Protein AF-A0A958YA36-F1 (afdb_monomer_lite)

Foldseek 3Di:
DDDQADKAWDKDFDQAQDWDKDKDADPDDDDDVRVPFFKWKQFPVVRDIDRRVVHIDMDIDGGDIDRHGIIIGRDDPPDPPPPPPDPPPDDD

pLDDT: mean 88.03, std 17.24, range [41.06, 98.56]

Structure (mmCIF, N/CA/C/O backbone):
data_AF-A0A958YA36-F1
#
_entry.id   AF-A0A958YA36-F1
#
loop_
_atom_site.group_PDB
_atom_site.id
_atom_site.type_symbol
_atom_site.label_atom_id
_atom_site.label_alt_id
_atom_site.label_comp_id
_atom_site.label_asym_id
_atom_site.label_entity_id
_atom_site.label_seq_id
_atom_site.pdbx_PDB_ins_code
_atom_site.Cartn_x
_atom_site.Cartn_y
_atom_site.Cartn_z
_atom_site.occupancy
_atom_site.B_iso_or_equiv
_atom_site.auth_seq_id
_atom_site.auth_comp_id
_atom_site.auth_asym_id
_atom_site.auth_atom_id
_atom_site.pdbx_PDB_model_num
ATOM 1 N N . SER A 1 1 ? -19.314 7.040 2.444 1.00 80.88 1 SER A N 1
ATOM 2 C CA . SER A 1 1 ? -18.561 6.738 3.675 1.00 80.88 1 SER A CA 1
ATOM 3 C C . SER A 1 1 ? -17.925 5.384 3.491 1.00 80.88 1 SER A C 1
ATOM 5 O O . SER A 1 1 ? -18.595 4.529 2.924 1.00 80.88 1 SER A O 1
ATOM 7 N N . LEU A 1 2 ? -16.682 5.204 3.932 1.00 90.38 2 LEU A N 1
ATOM 8 C CA . LEU A 1 2 ? -16.039 3.889 3.947 1.00 90.38 2 LEU A CA 1
ATOM 9 C C . LEU A 1 2 ? -16.678 2.996 5.021 1.00 90.38 2 LEU A C 1
ATOM 11 O O . LEU A 1 2 ? -17.286 3.502 5.972 1.00 90.38 2 LEU A O 1
ATOM 15 N N . ASN A 1 3 ? -16.555 1.685 4.837 1.00 92.94 3 ASN A N 1
ATOM 16 C CA . ASN A 1 3 ? -16.955 0.652 5.788 1.00 92.94 3 ASN A CA 1
ATOM 17 C C . ASN A 1 3 ? -15.945 -0.515 5.737 1.00 92.94 3 ASN A C 1
ATOM 19 O O . ASN A 1 3 ? -15.039 -0.514 4.905 1.00 92.94 3 ASN A O 1
ATOM 23 N N . LEU A 1 4 ? -16.079 -1.487 6.643 1.00 93.62 4 LEU A N 1
ATOM 24 C CA . LEU A 1 4 ? -15.120 -2.589 6.783 1.00 93.62 4 LEU A CA 1
ATOM 25 C C . LEU A 1 4 ? -15.110 -3.573 5.601 1.00 93.62 4 LEU A C 1
ATOM 27 O O . LEU A 1 4 ? -14.101 -4.244 5.393 1.00 93.62 4 LEU A O 1
ATOM 31 N N . ASP A 1 5 ? -16.195 -3.660 4.834 1.00 93.31 5 ASP A N 1
ATOM 32 C CA . ASP A 1 5 ? -16.324 -4.545 3.668 1.00 93.31 5 ASP A CA 1
ATOM 33 C C . ASP A 1 5 ? -15.851 -3.870 2.367 1.00 93.31 5 ASP A C 1
ATOM 35 O O . ASP A 1 5 ? -15.885 -4.474 1.295 1.00 93.31 5 ASP A O 1
ATOM 39 N N . GLU A 1 6 ? -15.415 -2.609 2.444 1.00 94.81 6 GLU A N 1
ATOM 40 C CA . GLU A 1 6 ? -14.933 -1.866 1.287 1.00 94.81 6 GLU A CA 1
ATOM 41 C C . GLU A 1 6 ? -13.612 -2.454 0.771 1.00 94.81 6 GLU A C 1
ATOM 43 O O . GLU A 1 6 ? -12.662 -2.683 1.527 1.00 94.81 6 GLU A O 1
ATOM 48 N N . VAL A 1 7 ? -13.543 -2.632 -0.548 1.00 95.50 7 VAL A N 1
ATOM 49 C CA . VAL A 1 7 ? -12.341 -3.053 -1.269 1.00 95.50 7 VAL A CA 1
ATOM 50 C C . VAL A 1 7 ? -11.961 -1.958 -2.251 1.00 95.50 7 VAL A C 1
ATOM 52 O O . VAL A 1 7 ? -12.744 -1.603 -3.133 1.00 95.50 7 VAL A O 1
ATOM 55 N N . ILE A 1 8 ? -10.744 -1.436 -2.122 1.00 95.88 8 ILE A N 1
ATOM 56 C CA . ILE A 1 8 ? -10.241 -0.365 -2.983 1.00 95.88 8 ILE A CA 1
ATOM 57 C C . ILE A 1 8 ? -9.136 -0.941 -3.882 1.00 95.88 8 ILE A C 1
ATOM 59 O O . ILE A 1 8 ? -8.041 -1.219 -3.389 1.00 95.88 8 ILE A O 1
ATOM 63 N N . PRO A 1 9 ? -9.377 -1.137 -5.190 1.00 97.12 9 PRO A N 1
ATOM 64 C CA . PRO A 1 9 ? -8.363 -1.667 -6.096 1.00 97.12 9 PRO A CA 1
ATOM 65 C C . PRO A 1 9 ? -7.245 -0.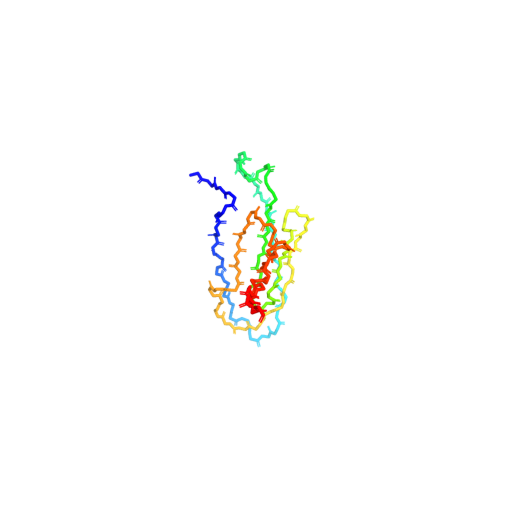647 -6.339 1.00 97.12 9 PRO A C 1
ATOM 67 O O . PRO A 1 9 ? -7.502 0.542 -6.548 1.00 97.12 9 PRO A O 1
ATOM 70 N N . LEU A 1 10 ? -6.001 -1.128 -6.365 1.00 97.44 10 LEU A N 1
ATOM 71 C CA . LEU A 1 10 ? -4.812 -0.338 -6.666 1.00 97.44 10 LEU A CA 1
ATOM 72 C C . LEU A 1 10 ? -4.098 -0.910 -7.896 1.00 97.44 10 LEU A C 1
ATOM 74 O O . LEU A 1 10 ? -3.543 -2.009 -7.874 1.00 97.44 10 LEU A O 1
ATOM 78 N N . GLY A 1 11 ? -4.089 -0.129 -8.976 1.00 97.06 11 GLY A N 1
ATOM 79 C CA . GLY A 1 11 ? -3.336 -0.457 -10.181 1.00 97.06 11 GLY A CA 1
ATOM 80 C C . GLY A 1 11 ? -1.858 -0.103 -10.042 1.00 97.06 11 GLY A C 1
ATOM 81 O O . GLY A 1 11 ? -1.511 0.973 -9.556 1.00 97.06 11 GLY A O 1
ATOM 82 N N . PHE A 1 12 ? -0.987 -0.993 -10.511 1.00 97.69 12 PHE A N 1
ATOM 83 C CA . PHE A 1 12 ? 0.451 -0.751 -10.612 1.00 97.69 12 PHE A CA 1
ATOM 84 C C . PHE A 1 12 ? 0.924 -0.987 -12.050 1.00 97.69 12 PHE A C 1
ATOM 86 O O . PHE A 1 12 ? 0.584 -1.998 -12.656 1.00 97.69 12 PHE A O 1
ATOM 93 N N . SER A 1 13 ? 1.719 -0.068 -12.597 1.00 97.62 13 SER A N 1
ATOM 94 C CA . SER A 1 13 ? 2.344 -0.214 -13.913 1.00 97.62 13 SER A CA 1
ATOM 95 C C . SER A 1 13 ? 3.783 0.276 -13.863 1.00 97.62 13 SER A C 1
ATOM 97 O O . SER A 1 13 ? 4.093 1.274 -13.208 1.00 97.62 13 SER A O 1
ATOM 99 N N . THR A 1 14 ? 4.669 -0.433 -14.552 1.00 97.50 14 THR A N 1
ATOM 100 C CA . THR A 1 14 ? 6.068 -0.041 -14.699 1.00 97.50 14 THR A CA 1
ATOM 101 C C . THR A 1 14 ? 6.604 -0.451 -16.062 1.00 97.50 14 THR A C 1
ATOM 103 O O . THR A 1 14 ? 6.256 -1.498 -16.597 1.00 97.50 14 THR A O 1
ATOM 106 N N . THR A 1 15 ? 7.485 0.372 -16.625 1.00 97.81 15 THR A N 1
ATOM 107 C CA . THR A 1 15 ? 8.186 0.106 -17.890 1.00 97.81 15 THR A CA 1
ATOM 108 C C . THR A 1 15 ? 9.671 -0.200 -17.669 1.00 97.81 15 THR A C 1
ATOM 110 O O . THR A 1 15 ? 10.460 -0.165 -18.614 1.00 97.81 15 THR A O 1
ATOM 113 N N . ILE A 1 16 ? 10.091 -0.427 -16.419 1.00 97.31 16 ILE A N 1
ATOM 114 C CA . ILE A 1 16 ? 11.482 -0.747 -16.092 1.00 97.31 16 ILE A CA 1
ATOM 115 C C . ILE A 1 16 ? 11.737 -2.221 -16.427 1.00 97.31 16 ILE A C 1
ATOM 117 O O . ILE A 1 16 ? 11.240 -3.122 -15.761 1.00 97.31 16 ILE A O 1
ATOM 121 N N . ASN A 1 17 ? 12.533 -2.463 -17.471 1.00 94.00 17 ASN A N 1
ATOM 122 C CA . ASN A 1 17 ? 12.780 -3.796 -18.044 1.00 94.00 17 ASN A CA 1
ATOM 123 C C . ASN A 1 17 ? 13.775 -4.663 -17.248 1.00 94.00 17 ASN A C 1
ATOM 125 O O . ASN A 1 17 ? 14.329 -5.621 -17.781 1.00 94.00 17 ASN A O 1
ATOM 129 N N . VAL A 1 18 ? 14.043 -4.312 -15.992 1.00 95.00 18 VAL A N 1
ATOM 130 C CA . VAL A 1 18 ? 14.842 -5.116 -15.064 1.00 95.00 18 VAL A CA 1
ATOM 131 C C . VAL A 1 18 ? 14.047 -5.300 -13.774 1.00 95.00 18 VAL A C 1
ATOM 133 O O . VAL A 1 18 ? 13.358 -4.356 -13.371 1.00 95.00 18 VAL A O 1
ATOM 136 N N . PRO A 1 19 ? 14.141 -6.467 -13.108 1.00 95.81 19 PRO A N 1
ATOM 137 C CA . PRO A 1 19 ? 13.488 -6.682 -11.824 1.00 95.81 19 PRO A CA 1
ATOM 138 C C . PRO A 1 19 ? 13.819 -5.551 -10.848 1.00 95.81 19 PRO A C 1
ATOM 140 O O . PRO A 1 19 ? 14.977 -5.350 -10.480 1.00 95.81 19 PRO A O 1
ATOM 143 N N . THR A 1 20 ? 12.795 -4.789 -10.467 1.00 98.12 20 THR A N 1
ATOM 144 C CA . THR A 1 20 ? 12.935 -3.590 -9.635 1.00 98.12 20 THR A CA 1
ATOM 145 C C . THR A 1 20 ? 12.086 -3.736 -8.387 1.00 98.12 20 THR A C 1
ATOM 147 O O . THR A 1 20 ? 10.935 -4.167 -8.459 1.00 98.12 20 THR A O 1
ATOM 150 N N . THR A 1 21 ? 12.662 -3.394 -7.236 1.00 98.25 21 THR A N 1
ATOM 151 C CA . THR A 1 21 ? 11.939 -3.369 -5.965 1.00 98.25 21 THR A CA 1
ATOM 152 C C . THR A 1 21 ? 11.216 -2.041 -5.802 1.00 98.25 21 THR A C 1
ATOM 154 O O . THR A 1 21 ? 11.820 -0.976 -5.918 1.00 98.25 21 THR A O 1
ATOM 157 N N . TYR A 1 22 ? 9.928 -2.133 -5.503 1.00 98.38 22 TYR A N 1
ATOM 158 C CA . TYR A 1 22 ? 9.039 -1.029 -5.180 1.00 98.38 22 TYR A CA 1
ATOM 159 C C . TYR A 1 22 ? 8.572 -1.162 -3.739 1.00 98.38 22 TYR A C 1
ATOM 161 O O . TYR A 1 22 ? 8.531 -2.265 -3.192 1.00 98.38 22 TYR A O 1
ATOM 169 N N . THR A 1 23 ? 8.177 -0.037 -3.155 1.00 98.38 23 THR A N 1
ATOM 170 C CA . THR A 1 23 ? 7.644 0.025 -1.799 1.00 98.38 23 THR A CA 1
ATOM 171 C C . THR A 1 23 ? 6.330 0.794 -1.817 1.00 98.38 23 THR A C 1
ATOM 173 O O . THR A 1 23 ? 6.265 1.899 -2.354 1.00 98.38 23 THR A O 1
ATOM 176 N N . LEU A 1 24 ? 5.286 0.198 -1.246 1.00 98.12 24 LEU A N 1
ATOM 177 C CA . LEU A 1 24 ? 4.012 0.845 -0.956 1.00 98.12 24 LEU A CA 1
ATOM 178 C C . LEU A 1 24 ? 3.988 1.189 0.530 1.00 98.12 24 LEU A C 1
ATOM 180 O O . LEU A 1 24 ? 4.260 0.331 1.370 1.00 98.12 24 LEU A O 1
ATOM 184 N N . SER A 1 25 ? 3.661 2.436 0.840 1.00 97.88 25 SER A N 1
ATOM 185 C CA . SER A 1 25 ? 3.584 2.949 2.204 1.00 97.88 25 SER A CA 1
ATOM 186 C C . SER A 1 25 ? 2.413 3.913 2.350 1.00 97.88 25 SER A C 1
ATOM 188 O O . SER A 1 25 ? 1.923 4.491 1.375 1.00 97.88 25 SER A O 1
ATOM 190 N N . ILE A 1 26 ? 1.950 4.082 3.585 1.00 96.94 26 ILE A N 1
ATOM 191 C CA . ILE A 1 26 ? 0.928 5.069 3.928 1.00 96.94 26 ILE A CA 1
ATOM 192 C C . ILE A 1 26 ? 1.645 6.355 4.329 1.00 96.94 26 ILE A C 1
ATOM 194 O O . ILE A 1 26 ? 2.248 6.433 5.394 1.00 96.94 26 ILE A O 1
ATOM 198 N N . ALA A 1 27 ? 1.562 7.378 3.480 1.00 96.00 27 ALA A N 1
ATOM 199 C CA . ALA A 1 27 ? 2.162 8.677 3.778 1.00 96.00 27 ALA A CA 1
ATOM 200 C C . ALA A 1 27 ? 1.355 9.468 4.821 1.00 96.00 27 ALA A C 1
ATOM 202 O O . ALA A 1 27 ? 1.927 10.145 5.673 1.00 96.00 27 ALA A O 1
ATOM 203 N N . GLN A 1 28 ? 0.024 9.400 4.742 1.00 94.62 28 GLN A N 1
ATOM 204 C CA . GLN A 1 28 ? -0.888 10.139 5.609 1.00 94.62 28 GLN A CA 1
ATOM 205 C C . GLN A 1 28 ? -2.254 9.446 5.658 1.00 94.62 28 GLN A C 1
ATOM 207 O O . GLN A 1 28 ? -2.677 8.822 4.685 1.00 94.62 28 GLN A O 1
ATOM 212 N N . LEU A 1 29 ? -2.949 9.592 6.786 1.00 94.50 29 LEU A N 1
ATOM 213 C CA . LEU A 1 29 ? -4.331 9.160 6.980 1.00 94.50 29 LEU A CA 1
ATOM 214 C C . LEU A 1 29 ? -5.207 10.373 7.285 1.00 94.50 29 LEU A C 1
ATOM 216 O O . LEU A 1 29 ? -4.818 11.236 8.072 1.00 94.50 29 LEU A O 1
ATOM 220 N N . GLU A 1 30 ? -6.391 10.425 6.679 1.00 92.75 30 GLU A N 1
ATOM 221 C CA . GLU A 1 30 ? -7.371 11.489 6.901 1.00 92.75 30 GLU A CA 1
ATOM 222 C C . GLU A 1 30 ? -8.766 10.909 7.151 1.00 92.75 30 GLU A C 1
ATOM 224 O O . GLU A 1 30 ? -9.222 10.007 6.450 1.00 92.75 30 GLU A O 1
ATOM 229 N N . GLY A 1 31 ? -9.462 11.467 8.144 1.00 93.31 31 GLY A N 1
ATOM 230 C CA . GLY A 1 31 ? -10.805 11.049 8.540 1.00 93.31 31 GLY A CA 1
ATOM 231 C C . GLY A 1 31 ? -10.834 9.880 9.528 1.00 93.31 31 GLY A C 1
ATOM 232 O O . GLY A 1 31 ? -9.966 9.009 9.534 1.00 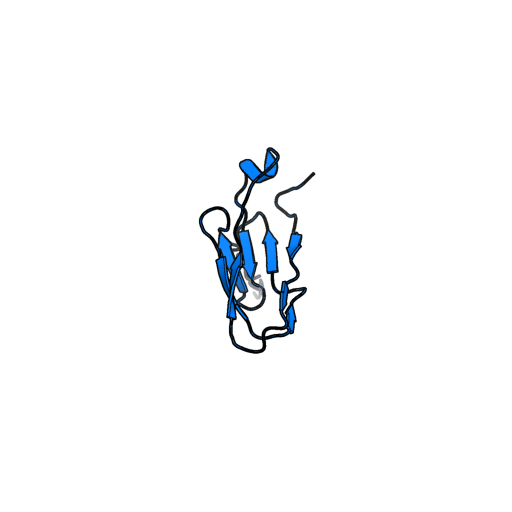93.31 31 GLY A O 1
ATOM 233 N N . ASP A 1 32 ? -11.878 9.864 10.358 1.00 94.38 32 ASP A N 1
ATOM 234 C CA . ASP A 1 32 ? -11.992 8.963 11.512 1.00 94.38 32 ASP A CA 1
ATOM 235 C C . ASP A 1 32 ? -11.924 7.484 11.133 1.00 94.38 32 ASP A C 1
ATOM 237 O O . ASP A 1 32 ? -11.339 6.679 11.850 1.00 94.38 32 ASP A O 1
ATOM 241 N N . PHE A 1 33 ? -12.492 7.104 9.987 1.00 94.94 33 PHE A N 1
ATOM 242 C CA . PHE A 1 33 ? -12.488 5.706 9.563 1.00 94.94 33 PHE A CA 1
ATOM 243 C C . PHE A 1 33 ? -11.063 5.185 9.333 1.00 94.94 33 PHE A C 1
ATOM 245 O O . PHE A 1 33 ? -10.707 4.127 9.845 1.00 94.94 33 PHE A O 1
ATOM 252 N N . LEU A 1 34 ? -10.232 5.936 8.607 1.00 93.88 34 LEU A N 1
ATOM 253 C CA . LEU A 1 34 ? -8.873 5.513 8.266 1.00 93.88 34 LEU A CA 1
ATOM 254 C C . LEU A 1 34 ? -7.916 5.589 9.461 1.00 93.88 34 LEU A C 1
ATOM 256 O O . LEU A 1 34 ? -6.933 4.860 9.494 1.00 93.88 34 LEU A O 1
ATOM 260 N N . THR A 1 35 ? -8.194 6.451 10.443 1.00 92.94 35 THR A N 1
ATOM 261 C CA . THR A 1 35 ? -7.365 6.586 11.652 1.00 92.94 35 THR A CA 1
ATOM 262 C C . THR A 1 35 ? -7.729 5.591 12.756 1.00 92.94 35 THR A C 1
ATOM 264 O O . THR A 1 35 ? -6.919 5.368 13.655 1.00 92.94 35 THR A O 1
ATOM 267 N N . THR A 1 36 ? -8.920 4.985 12.704 1.00 94.50 36 THR A N 1
ATOM 268 C CA . THR A 1 36 ? -9.402 4.026 13.719 1.00 94.50 36 THR A CA 1
ATOM 269 C C . THR A 1 36 ? -9.385 2.569 13.266 1.00 94.50 36 THR A C 1
ATOM 271 O O . THR A 1 36 ? -9.449 1.682 14.115 1.00 94.50 36 THR A O 1
ATOM 274 N N . ASN A 1 37 ? -9.270 2.302 11.963 1.00 94.81 37 ASN A N 1
ATOM 275 C CA . ASN A 1 37 ? -9.245 0.947 11.412 1.00 94.81 37 ASN A CA 1
ATOM 276 C C . ASN A 1 37 ? -7.871 0.613 10.829 1.00 94.81 37 ASN A C 1
ATOM 278 O O . ASN A 1 37 ? -7.179 1.470 10.284 1.00 94.81 37 ASN A O 1
ATOM 282 N N . THR A 1 38 ? -7.477 -0.655 10.937 1.00 95.81 38 THR A N 1
ATOM 283 C CA . THR A 1 38 ? -6.245 -1.147 10.317 1.00 95.81 38 THR A CA 1
ATOM 284 C C . THR A 1 38 ? -6.421 -1.259 8.809 1.00 95.81 38 THR A C 1
ATOM 286 O O . THR A 1 38 ? -7.453 -1.718 8.323 1.00 95.81 38 THR A O 1
ATOM 289 N N . ILE A 1 39 ? -5.393 -0.848 8.074 1.00 96.62 39 ILE A N 1
ATOM 290 C CA . ILE A 1 39 ? -5.368 -0.851 6.618 1.00 96.62 39 ILE A CA 1
ATOM 291 C C . ILE A 1 39 ? -4.452 -1.977 6.170 1.00 96.62 39 ILE A C 1
ATOM 293 O O . ILE A 1 39 ? -3.262 -2.001 6.500 1.00 96.62 39 ILE A O 1
ATOM 297 N N . TYR A 1 40 ? -5.011 -2.896 5.397 1.00 97.25 40 TYR A N 1
ATOM 298 C CA . TYR A 1 40 ? -4.278 -4.008 4.822 1.00 97.25 40 TYR A CA 1
ATOM 299 C C . TYR A 1 40 ? -4.111 -3.808 3.322 1.00 97.25 40 TYR A C 1
ATOM 301 O O . TYR A 1 40 ? -5.020 -3.345 2.635 1.00 97.25 40 TYR A O 1
ATOM 309 N N . LEU A 1 41 ? -2.948 -4.201 2.817 1.00 97.56 41 LEU A N 1
ATOM 310 C CA . LEU A 1 41 ? -2.713 -4.416 1.400 1.00 97.56 41 LEU A CA 1
ATOM 311 C C . LEU A 1 41 ? -2.845 -5.912 1.125 1.00 97.56 41 LEU A C 1
ATOM 313 O O . LEU A 1 41 ? -2.102 -6.716 1.688 1.00 97.56 41 LEU A O 1
ATOM 317 N N . LYS A 1 42 ? -3.756 -6.283 0.238 1.00 97.19 42 LYS A N 1
ATOM 318 C CA . LYS A 1 42 ? -3.868 -7.636 -0.289 1.00 97.19 42 LYS A CA 1
ATOM 319 C C . LYS A 1 42 ? -3.139 -7.710 -1.627 1.00 97.19 42 LYS A C 1
ATOM 321 O O . LYS A 1 42 ? -3.512 -7.018 -2.572 1.00 97.19 42 LYS A O 1
ATOM 326 N N . ASP A 1 43 ? -2.102 -8.539 -1.700 1.00 97.50 43 ASP A N 1
ATOM 327 C CA . ASP A 1 43 ? -1.439 -8.906 -2.953 1.00 97.50 43 ASP A CA 1
ATOM 328 C C . ASP A 1 43 ? -2.073 -10.200 -3.486 1.00 97.50 43 ASP A C 1
ATOM 330 O O . ASP A 1 43 ? -1.802 -11.296 -2.990 1.00 97.50 43 ASP A O 1
ATOM 334 N N . ASN A 1 44 ? -2.921 -10.072 -4.506 1.00 96.62 44 ASN A N 1
ATOM 335 C CA . ASN A 1 44 ? -3.617 -11.172 -5.173 1.00 96.62 44 ASN A CA 1
ATOM 336 C C . ASN A 1 44 ? -2.671 -12.107 -5.942 1.00 96.62 44 ASN A C 1
ATOM 338 O O . ASN A 1 44 ? -3.028 -13.260 -6.176 1.00 96.62 44 ASN A O 1
ATOM 342 N N . LEU A 1 45 ? -1.474 -11.650 -6.332 1.00 95.69 45 LEU A N 1
ATOM 343 C CA . LEU A 1 45 ? -0.494 -12.516 -6.996 1.00 95.69 45 LEU A CA 1
ATOM 344 C C . LEU A 1 45 ? 0.079 -13.541 -6.012 1.00 95.69 45 LEU A C 1
ATOM 346 O O . LEU A 1 45 ? 0.289 -14.697 -6.371 1.00 95.69 45 LEU A O 1
ATOM 350 N N . LEU A 1 46 ? 0.338 -13.105 -4.778 1.00 95.31 46 LEU A N 1
ATOM 351 C CA . LEU A 1 46 ? 0.906 -13.942 -3.719 1.00 95.31 46 LEU A CA 1
ATOM 352 C C . LEU A 1 46 ? -0.154 -14.523 -2.776 1.00 95.31 46 LEU A C 1
ATOM 354 O O . LEU A 1 46 ? 0.179 -15.343 -1.924 1.00 95.31 46 LEU A O 1
ATOM 358 N N . ASN A 1 47 ? -1.411 -14.093 -2.923 1.00 93.00 47 ASN A N 1
ATOM 359 C CA . ASN A 1 47 ? -2.504 -14.360 -1.993 1.00 93.00 47 ASN A CA 1
ATOM 360 C C . ASN A 1 47 ? -2.123 -14.015 -0.537 1.00 93.00 47 ASN A C 1
ATOM 362 O O . ASN A 1 47 ? -2.316 -14.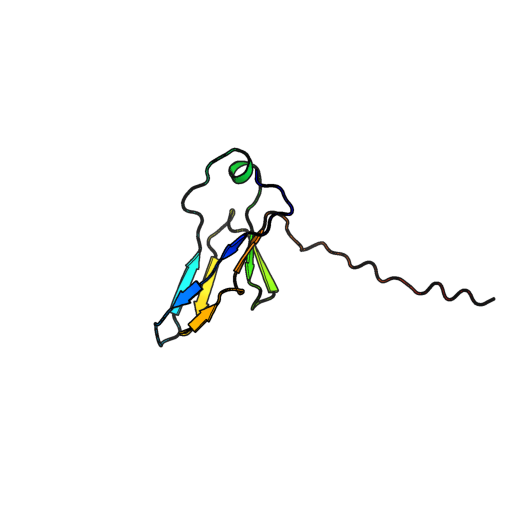811 0.383 1.00 93.00 47 ASN A O 1
ATOM 366 N N . LEU A 1 48 ? -1.526 -12.833 -0.347 1.00 93.25 48 LEU A N 1
ATOM 367 C CA . LEU A 1 48 ? -0.986 -12.359 0.929 1.00 93.25 48 LEU A CA 1
ATOM 368 C C . LEU A 1 48 ? -1.723 -11.104 1.395 1.00 93.25 48 LEU A C 1
ATOM 370 O O . LEU A 1 48 ? -1.940 -10.190 0.606 1.00 93.25 48 LEU A O 1
ATOM 374 N N . TYR A 1 49 ? -2.009 -11.032 2.693 1.00 95.25 49 TYR A N 1
ATOM 375 C CA . TYR A 1 49 ? -2.459 -9.817 3.367 1.00 95.25 49 TYR A CA 1
ATOM 376 C C . TYR A 1 49 ? -1.297 -9.236 4.173 1.00 95.25 49 TYR A C 1
ATOM 378 O O . TYR A 1 49 ? -0.677 -9.930 4.979 1.00 95.25 49 TYR A O 1
ATOM 386 N N . HIS A 1 50 ? -1.000 -7.960 3.956 1.00 96.38 50 HIS A N 1
ATOM 387 C CA . HIS A 1 50 ? 0.044 -7.223 4.658 1.00 96.38 50 HIS A CA 1
ATOM 388 C C . HIS A 1 50 ? -0.573 -6.066 5.437 1.00 96.38 50 HIS A C 1
ATOM 390 O O . HIS A 1 50 ? -1.335 -5.285 4.874 1.00 96.38 50 HIS A O 1
ATOM 396 N N . ASN A 1 51 ? -0.238 -5.930 6.720 1.00 97.19 51 ASN A N 1
ATOM 397 C CA . ASN A 1 51 ? -0.687 -4.802 7.534 1.00 97.19 51 ASN A CA 1
ATOM 398 C C . ASN A 1 51 ? 0.115 -3.544 7.170 1.00 97.19 51 ASN A C 1
ATOM 400 O O . ASN A 1 51 ? 1.198 -3.301 7.706 1.00 97.19 51 ASN A O 1
ATOM 404 N N . LEU A 1 52 ? -0.445 -2.740 6.269 1.00 97.31 52 LEU A N 1
ATOM 405 C CA . LEU A 1 52 ? 0.185 -1.528 5.756 1.00 97.31 52 LEU A CA 1
ATOM 406 C C . LEU A 1 52 ? 0.190 -0.392 6.793 1.00 97.31 52 LEU A C 1
ATOM 408 O O . LEU A 1 52 ? 0.990 0.533 6.689 1.00 97.31 52 LEU A O 1
ATOM 412 N N . SER A 1 53 ? -0.667 -0.469 7.819 1.00 95.81 53 SER A N 1
ATOM 413 C CA . SER A 1 53 ? -0.620 0.438 8.975 1.00 95.81 53 SER A CA 1
ATOM 414 C C . SER A 1 53 ? 0.564 0.164 9.907 1.00 95.81 53 SER A C 1
ATOM 416 O O . SER A 1 53 ? 0.963 1.061 10.647 1.00 95.81 53 SER A O 1
ATOM 418 N N . ALA A 1 54 ? 1.099 -1.060 9.917 1.00 96.19 54 ALA A N 1
ATOM 419 C CA . ALA A 1 54 ? 2.205 -1.450 10.792 1.00 96.19 54 ALA A CA 1
ATOM 420 C C . ALA A 1 54 ? 3.577 -1.262 10.131 1.00 96.19 54 ALA A C 1
ATOM 422 O O . ALA A 1 54 ? 4.539 -0.895 10.808 1.00 96.19 54 ALA A O 1
ATOM 423 N N . SER A 1 55 ? 3.682 -1.532 8.830 1.00 98.00 55 SER A N 1
ATOM 424 C CA . SER A 1 55 ? 4.922 -1.351 8.077 1.00 98.00 55 SER A CA 1
ATOM 425 C C . SER A 1 55 ? 4.681 -1.231 6.577 1.00 98.00 55 SER A C 1
ATOM 427 O O . SER A 1 55 ? 3.658 -1.665 6.048 1.00 98.00 55 SER A O 1
ATOM 429 N N . ASP A 1 56 ? 5.675 -0.691 5.880 1.00 98.56 56 ASP A N 1
ATOM 430 C CA . ASP A 1 56 ? 5.684 -0.614 4.424 1.00 98.56 56 ASP A CA 1
ATOM 431 C C . ASP A 1 56 ? 5.723 -2.009 3.780 1.00 98.56 56 ASP A C 1
ATOM 433 O O . ASP A 1 56 ? 6.327 -2.949 4.308 1.00 98.56 56 ASP A O 1
ATOM 437 N N . TYR A 1 57 ? 5.131 -2.130 2.592 1.00 98.50 57 TYR A N 1
ATOM 438 C CA . TYR A 1 57 ? 5.153 -3.352 1.795 1.00 98.50 57 TYR A CA 1
ATOM 439 C C . TYR A 1 57 ? 6.121 -3.215 0.624 1.00 98.50 57 TYR A C 1
ATOM 441 O O . TYR A 1 57 ? 5.948 -2.343 -0.226 1.00 98.50 57 TYR A O 1
ATOM 449 N N . SER A 1 58 ? 7.127 -4.087 0.552 1.00 98.38 58 SER A N 1
ATOM 450 C CA . SER A 1 58 ? 8.081 -4.108 -0.562 1.00 98.38 58 SER A CA 1
ATOM 451 C C . SER A 1 58 ? 7.873 -5.320 -1.460 1.00 98.38 58 SER A C 1
ATOM 453 O O . SER A 1 58 ? 7.755 -6.444 -0.975 1.00 98.38 58 SER A O 1
ATOM 455 N N . PHE A 1 59 ? 7.881 -5.097 -2.774 1.00 97.81 59 PHE A N 1
ATOM 456 C CA . PHE A 1 59 ? 7.730 -6.146 -3.779 1.00 97.81 59 PHE A CA 1
ATOM 457 C C . PHE A 1 59 ? 8.637 -5.897 -4.980 1.00 97.81 59 PHE A C 1
ATOM 459 O O . PHE A 1 59 ? 8.915 -4.756 -5.340 1.00 97.81 59 PHE A O 1
ATOM 466 N N . THR A 1 60 ? 9.072 -6.969 -5.635 1.00 97.81 60 THR A N 1
ATOM 467 C CA . THR A 1 60 ? 9.807 -6.880 -6.900 1.00 97.81 60 THR A CA 1
ATOM 468 C C . THR A 1 60 ? 8.850 -7.078 -8.072 1.00 97.81 60 THR A C 1
ATOM 470 O O . THR A 1 60 ? 7.934 -7.903 -8.001 1.00 97.81 60 THR A O 1
ATOM 473 N N . SER A 1 61 ? 9.044 -6.314 -9.146 1.00 97.44 61 SER A N 1
ATOM 474 C CA . SER A 1 61 ? 8.288 -6.457 -10.392 1.00 97.44 61 SER A CA 1
ATOM 475 C C . SER A 1 61 ? 9.179 -6.272 -11.615 1.00 97.44 61 SER A C 1
ATOM 477 O O . SER A 1 61 ? 10.125 -5.482 -11.592 1.00 97.44 61 SER A O 1
ATOM 479 N N . GLU A 1 62 ? 8.836 -6.981 -12.687 1.00 96.44 62 GLU A N 1
ATOM 480 C CA . GLU A 1 62 ? 9.266 -6.676 -14.055 1.00 96.44 62 GLU A CA 1
ATOM 481 C C . GLU A 1 62 ? 8.316 -5.648 -14.697 1.00 96.44 62 GLU A C 1
ATOM 483 O O . GLU A 1 62 ? 7.313 -5.256 -14.087 1.00 96.44 62 GLU A O 1
ATOM 488 N N . ALA A 1 63 ? 8.636 -5.221 -15.923 1.00 97.69 63 ALA A N 1
ATOM 489 C CA . ALA A 1 63 ? 7.794 -4.338 -16.722 1.00 97.69 63 ALA A CA 1
ATOM 490 C C . ALA A 1 63 ? 6.426 -4.971 -17.024 1.00 97.69 63 ALA A C 1
ATOM 492 O O . ALA A 1 63 ? 6.338 -6.141 -17.396 1.00 97.69 63 ALA A O 1
ATOM 493 N N . GLY A 1 64 ? 5.358 -4.186 -16.901 1.00 97.25 64 GLY A N 1
ATOM 494 C CA . GLY A 1 64 ? 3.994 -4.636 -17.153 1.00 97.25 64 GLY A CA 1
ATOM 495 C C . GLY A 1 64 ? 2.937 -3.771 -16.475 1.00 97.25 64 GLY A C 1
ATOM 496 O O . GLY A 1 64 ? 3.251 -2.812 -15.769 1.00 97.25 64 GLY A O 1
ATOM 497 N N . GLU A 1 65 ? 1.677 -4.148 -16.690 1.00 97.88 65 GLU A N 1
ATOM 498 C CA . GLU A 1 65 ? 0.497 -3.554 -16.058 1.00 97.88 65 GLU A CA 1
ATOM 499 C C . GLU A 1 65 ? -0.207 -4.587 -15.175 1.00 97.88 65 GLU A C 1
ATOM 501 O O . GLU A 1 65 ? -0.536 -5.691 -15.610 1.00 97.88 65 GLU A O 1
ATOM 506 N N . PHE A 1 66 ? -0.468 -4.210 -13.928 1.00 97.38 66 PHE A N 1
ATOM 507 C CA . PHE A 1 66 ? -0.993 -5.070 -12.875 1.00 97.38 66 PHE A CA 1
ATOM 508 C C . PHE A 1 66 ? -2.185 -4.384 -12.200 1.00 97.38 66 PHE A C 1
ATOM 510 O O . PHE A 1 66 ? -2.101 -3.898 -11.073 1.00 97.38 66 PHE A O 1
ATOM 517 N N . ASN A 1 67 ? -3.316 -4.337 -12.905 1.00 97.19 67 ASN A N 1
ATOM 518 C CA . ASN A 1 67 ? -4.520 -3.622 -12.452 1.00 97.19 67 ASN A CA 1
ATOM 519 C C . ASN A 1 67 ? -5.330 -4.366 -11.378 1.00 97.19 67 ASN A C 1
ATOM 521 O O . ASN A 1 67 ? -6.180 -3.764 -10.735 1.00 97.19 67 ASN A O 1
ATOM 525 N N . ALA A 1 68 ? -5.079 -5.666 -11.198 1.00 97.25 68 ALA A N 1
ATOM 526 C CA . ALA A 1 68 ? -5.805 -6.529 -10.261 1.00 97.25 68 ALA A CA 1
ATOM 527 C C . ALA A 1 68 ? -4.891 -7.167 -9.202 1.00 97.25 68 ALA A C 1
ATOM 529 O O . ALA A 1 68 ? -5.301 -8.089 -8.499 1.00 97.25 68 ALA A O 1
ATOM 530 N N . ARG A 1 69 ? -3.628 -6.729 -9.110 1.00 97.75 69 ARG A N 1
ATOM 531 C CA . ARG A 1 69 ? -2.672 -7.326 -8.174 1.00 97.75 69 ARG A CA 1
ATOM 532 C C . ARG A 1 69 ? -2.898 -6.846 -6.747 1.00 97.75 69 ARG A C 1
ATOM 534 O O . ARG A 1 69 ? -2.789 -7.657 -5.839 1.00 97.75 69 ARG A O 1
ATOM 541 N N . PHE A 1 70 ? -3.196 -5.567 -6.552 1.00 98.38 70 PHE A N 1
ATOM 542 C CA . PHE A 1 70 ? -3.258 -4.974 -5.224 1.00 98.38 70 PHE A CA 1
ATOM 543 C C . PHE A 1 70 ? -4.657 -4.466 -4.896 1.00 98.38 70 PHE A C 1
ATOM 545 O O . PHE A 1 70 ? -5.299 -3.801 -5.707 1.00 98.38 70 PHE A O 1
ATOM 552 N N . GLU A 1 71 ? -5.099 -4.742 -3.677 1.00 98.06 71 GLU A N 1
ATOM 553 C CA . GLU A 1 71 ? -6.342 -4.232 -3.101 1.00 98.06 71 GLU A CA 1
ATOM 554 C C . GLU A 1 71 ? -6.044 -3.677 -1.705 1.00 98.06 71 GLU A C 1
ATOM 556 O O . GLU A 1 71 ? -5.319 -4.301 -0.931 1.00 98.06 71 GLU A O 1
ATOM 561 N N . ILE A 1 72 ? -6.599 -2.514 -1.369 1.00 97.06 72 ILE A N 1
ATOM 562 C CA . ILE A 1 72 ? -6.674 -2.044 0.013 1.00 97.06 72 ILE A CA 1
ATOM 563 C C . ILE A 1 72 ? -7.974 -2.557 0.618 1.00 97.06 72 ILE A C 1
ATOM 565 O O . ILE A 1 72 ? -9.049 -2.379 0.041 1.00 97.06 72 ILE A O 1
ATOM 569 N N . VAL A 1 73 ? -7.857 -3.189 1.781 1.00 96.50 73 VAL A N 1
ATOM 570 C CA . VAL A 1 73 ? -8.966 -3.796 2.521 1.00 96.50 73 VAL A CA 1
ATOM 571 C C . VAL A 1 73 ? -8.843 -3.469 4.007 1.00 96.50 73 VAL A C 1
ATOM 573 O O . VAL A 1 73 ? -7.751 -3.198 4.511 1.00 96.50 73 VAL A O 1
ATOM 576 N N . PHE A 1 74 ? -9.968 -3.494 4.718 1.00 95.31 74 PHE A N 1
ATOM 577 C CA . PHE A 1 74 ? -10.043 -3.091 6.131 1.00 95.31 74 PHE A CA 1
ATOM 578 C C . PHE A 1 74 ? -10.335 -4.259 7.084 1.00 95.31 74 PHE A C 1
ATOM 580 O O . PHE A 1 74 ? -10.449 -4.067 8.293 1.00 95.31 74 PHE A O 1
ATOM 587 N N . GLN A 1 75 ? -10.420 -5.478 6.548 1.00 89.12 75 GLN A N 1
ATOM 588 C CA . GLN A 1 75 ? -10.550 -6.718 7.306 1.00 89.12 75 GLN A CA 1
ATOM 589 C C . 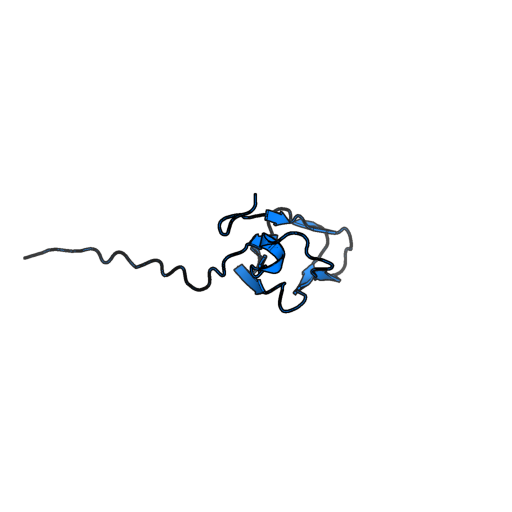GLN A 1 75 ? -9.387 -7.653 6.977 1.00 89.12 75 GLN A C 1
ATOM 591 O O . GLN A 1 75 ? -9.015 -7.822 5.814 1.00 89.12 75 GLN A O 1
ATOM 596 N N . ASP A 1 76 ? -8.823 -8.267 8.016 1.00 72.75 76 ASP A N 1
ATOM 597 C CA . ASP A 1 76 ? -7.896 -9.381 7.858 1.00 72.75 76 ASP A CA 1
ATOM 598 C C . ASP A 1 76 ? -8.707 -10.634 7.508 1.00 72.75 76 ASP A C 1
ATOM 600 O O . ASP A 1 76 ? -9.577 -11.055 8.271 1.00 72.75 76 ASP A O 1
ATOM 604 N N . ASN A 1 77 ? -8.440 -11.230 6.346 1.00 63.25 77 ASN A N 1
ATOM 605 C CA . ASN A 1 77 ? -9.150 -12.424 5.896 1.00 63.25 77 ASN A CA 1
ATOM 606 C C . ASN A 1 77 ? -8.518 -13.729 6.419 1.00 63.25 77 ASN A C 1
ATOM 608 O O . ASN A 1 77 ? -8.874 -14.812 5.950 1.00 63.25 77 ASN A O 1
ATOM 612 N N . SER A 1 78 ? -7.610 -13.653 7.404 1.00 57.84 78 SER A N 1
ATOM 613 C CA . SER A 1 78 ? -6.975 -14.814 8.052 1.00 57.84 78 SER A CA 1
ATOM 614 C C . SER A 1 78 ? -7.951 -15.778 8.752 1.00 57.84 78 SER A C 1
ATOM 616 O O . SER A 1 78 ? -7.542 -16.868 9.154 1.00 57.84 78 SER A O 1
ATOM 618 N N . LEU A 1 79 ? -9.243 -15.434 8.855 1.00 45.62 79 LEU A N 1
ATOM 619 C CA . LEU A 1 79 ? -10.280 -16.244 9.505 1.00 45.62 79 LEU A CA 1
ATOM 620 C C . LEU A 1 79 ? -11.574 -16.421 8.686 1.00 45.62 79 LEU A C 1
ATOM 622 O O . LEU A 1 79 ? -12.653 -16.531 9.265 1.00 45.62 79 LEU A O 1
ATOM 626 N N . SER A 1 80 ? -11.507 -16.547 7.357 1.00 43.38 80 SER A N 1
ATOM 627 C CA . SER A 1 80 ? -12.590 -17.262 6.659 1.00 43.38 80 SER A CA 1
ATOM 628 C C . SER A 1 80 ? -12.399 -18.766 6.856 1.00 43.38 80 SER A C 1
ATOM 630 O O . SER A 1 80 ? -11.775 -19.448 6.046 1.00 43.38 80 SER A O 1
ATOM 632 N N . VAL A 1 81 ? -12.912 -19.295 7.971 1.00 41.06 81 VAL A N 1
ATOM 633 C CA . VAL A 1 81 ? -13.161 -20.734 8.081 1.00 41.06 81 VAL A CA 1
ATOM 634 C C . VAL A 1 81 ? -14.341 -21.017 7.162 1.00 41.06 81 VAL A C 1
ATOM 636 O O . VAL A 1 81 ? -15.494 -20.865 7.566 1.00 41.06 81 VAL A O 1
ATOM 639 N N . ASP A 1 82 ? -14.056 -21.410 5.922 1.00 50.41 82 ASP A N 1
ATOM 640 C CA . ASP A 1 82 ? -15.023 -22.148 5.117 1.00 50.41 82 ASP A CA 1
ATOM 641 C C . ASP A 1 82 ? -15.377 -23.374 5.955 1.00 50.41 82 ASP A C 1
ATOM 643 O O . ASP A 1 82 ? -14.578 -24.298 6.115 1.00 50.41 82 ASP A O 1
ATOM 647 N N . THR A 1 83 ? -16.518 -23.317 6.638 1.00 44.88 83 THR A N 1
ATOM 648 C CA . THR A 1 83 ? -16.972 -24.428 7.462 1.00 44.88 83 THR A CA 1
ATOM 649 C C . THR A 1 83 ? -17.245 -25.541 6.463 1.00 44.88 83 THR A C 1
ATOM 651 O O . THR A 1 83 ? -18.133 -25.359 5.627 1.00 44.88 83 THR A O 1
ATOM 654 N N . PRO A 1 84 ? -16.499 -26.662 6.461 1.00 49.25 84 PRO A N 1
ATOM 655 C CA . PRO A 1 84 ? -16.798 -27.733 5.533 1.00 49.25 84 PRO A CA 1
ATOM 656 C C . PRO A 1 84 ? -18.218 -28.177 5.860 1.00 49.25 84 PRO A C 1
ATOM 658 O O . PRO A 1 84 ? -18.480 -28.634 6.975 1.00 49.25 84 PRO A O 1
ATOM 661 N N . LEU A 1 85 ? -19.149 -27.985 4.924 1.00 49.72 85 LEU A N 1
ATOM 662 C CA . LEU A 1 85 ? -20.463 -28.597 5.011 1.00 49.72 85 LEU A CA 1
ATOM 663 C C . LEU A 1 85 ? -20.213 -30.102 4.998 1.00 49.72 85 LEU A C 1
ATOM 665 O O . LEU A 1 85 ? -20.011 -30.698 3.942 1.00 49.72 85 LEU A O 1
ATOM 669 N N . LEU A 1 86 ? -20.150 -30.708 6.183 1.00 58.34 86 LEU A N 1
ATOM 670 C CA . LEU A 1 86 ? -20.212 -32.152 6.299 1.00 58.34 86 LEU A CA 1
ATOM 671 C C . LEU A 1 86 ? -21.548 -32.548 5.668 1.00 58.34 86 LEU A C 1
ATOM 673 O O . LEU A 1 86 ? -22.582 -32.047 6.124 1.00 58.34 86 LEU A O 1
ATOM 677 N N . PRO A 1 87 ? -21.568 -33.392 4.622 1.00 52.69 87 PRO A N 1
ATOM 678 C CA . PRO A 1 87 ? -22.825 -33.956 4.183 1.00 52.69 87 PRO A CA 1
ATOM 679 C C . PRO A 1 87 ? -23.401 -34.698 5.384 1.00 52.69 87 PRO A C 1
ATOM 681 O O . PRO A 1 87 ? -22.778 -35.608 5.938 1.00 52.69 87 PRO A O 1
ATOM 684 N N . SER A 1 88 ? -24.578 -34.266 5.831 1.00 59.03 88 SER A N 1
ATOM 685 C CA . SER A 1 88 ? -25.415 -35.074 6.698 1.00 59.03 88 SER A CA 1
ATOM 686 C C . SER A 1 88 ? -25.924 -36.235 5.852 1.00 59.03 88 SER A C 1
ATOM 688 O O . SER A 1 88 ? -27.076 -36.233 5.413 1.00 59.03 88 SER A O 1
ATOM 690 N N . ASP A 1 89 ? -25.060 -37.215 5.599 1.00 60.00 89 ASP A N 1
ATOM 691 C CA . ASP A 1 89 ? -25.494 -38.526 5.147 1.00 60.00 89 ASP A CA 1
ATOM 692 C C . ASP A 1 89 ? -26.150 -39.191 6.352 1.00 60.00 89 ASP A C 1
ATOM 694 O O . ASP A 1 89 ? -25.578 -39.993 7.090 1.00 60.00 89 ASP A O 1
ATOM 698 N N . GLY A 1 90 ? -27.395 -38.775 6.571 1.00 59.31 90 GLY A N 1
ATOM 699 C CA . GLY A 1 90 ? -28.367 -39.604 7.232 1.00 59.31 90 GLY A CA 1
ATOM 700 C C . GLY A 1 90 ? -28.518 -40.861 6.394 1.00 59.31 90 GLY A C 1
ATOM 701 O O . GLY A 1 90 ? -29.189 -40.848 5.365 1.00 59.31 90 GLY A O 1
ATOM 702 N N . LEU A 1 91 ? -27.915 -41.948 6.857 1.00 41.69 91 LEU A N 1
ATOM 703 C CA . LEU A 1 91 ? -28.412 -43.269 6.546 1.00 41.69 91 LEU A CA 1
ATOM 704 C C . LEU A 1 91 ? -28.492 -44.074 7.840 1.00 41.69 91 LEU A C 1
ATOM 706 O O . LEU A 1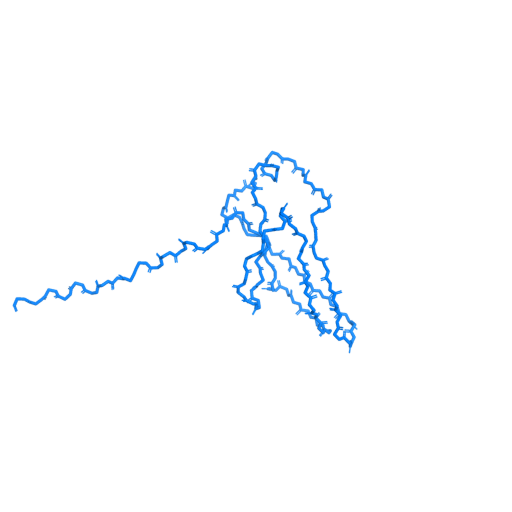 91 ? -27.496 -44.339 8.510 1.00 41.69 91 LEU A O 1
ATOM 710 N N . THR A 1 92 ? -29.748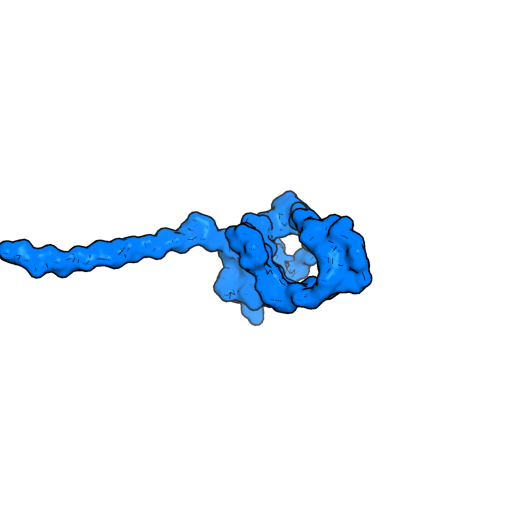 -44.346 8.178 1.00 51.03 92 THR A N 1
ATOM 711 C CA . THR A 1 92 ? -30.248 -45.443 9.008 1.00 51.03 92 THR A CA 1
ATOM 712 C C . THR A 1 92 ? -29.532 -46.762 8.769 1.00 51.03 92 THR A C 1
ATOM 714 O O . THR A 1 92 ? -29.264 -47.047 7.579 1.00 51.03 92 THR A O 1
#

Sequence (92 aa):
SLNLDEVIPLGFSTTINVPTTYTLSIAQLEGDFLTTNTIYLKDNLLNLYHNLSASDYSFTSEAGEFNARFEIVFQDNSLSVDTPLLPSDGLT

Radius of gyration: 17.91 Å; chains: 1; bounding box: 45×57×32 Å

Secondary structure (DSSP, 8-state):
---TT-EEEEEEEE--SS-EEEEE------SHHHHHS--EEEETTTTEEEETTTS-EEEEE-SEEEEEEEEEESS--TT-------------